Protein AF-A0A061S1N3-F1 (afdb_monomer_lite)

Foldseek 3Di:
DPPPDDPPPQPKDFCDPVNLVLLVCQLPPPPHDPVLNVVSVVCNPPRIDGPVNSCVSVVVCVVPPPPPPD

Organism: NCBI:txid582737

Structure (mmCIF, N/CA/C/O backbone):
data_AF-A0A061S1N3-F1
#
_entry.id   AF-A0A061S1N3-F1
#
loop_
_atom_site.group_PDB
_atom_site.id
_atom_site.type_symbol
_atom_site.label_atom_id
_atom_site.label_alt_id
_atom_site.label_comp_id
_atom_site.label_asym_id
_atom_site.label_entity_id
_atom_site.label_seq_id
_atom_site.pdbx_PDB_ins_code
_atom_site.Cartn_x
_atom_site.Cartn_y
_atom_site.Cartn_z
_atom_site.occupancy
_atom_site.B_iso_or_equiv
_atom_site.auth_seq_id
_atom_site.auth_comp_id
_atom_site.auth_asym_id
_atom_site.auth_atom_id
_atom_site.pdbx_PDB_model_num
ATOM 1 N N . MET A 1 1 ? 27.076 -11.663 -28.074 1.00 44.25 1 MET A N 1
ATOM 2 C CA . MET A 1 1 ? 25.716 -11.197 -27.729 1.00 44.25 1 MET A CA 1
ATOM 3 C C . MET A 1 1 ? 25.316 -11.866 -26.428 1.00 44.25 1 MET A C 1
ATOM 5 O O . MET A 1 1 ? 24.844 -12.993 -26.453 1.00 44.25 1 MET A O 1
ATOM 9 N N . SER A 1 2 ? 25.584 -11.218 -25.295 1.00 45.38 2 SER A N 1
ATOM 10 C CA . SER A 1 2 ? 25.078 -11.683 -24.004 1.00 45.38 2 SER A CA 1
ATOM 11 C C . SER A 1 2 ? 23.789 -10.933 -23.745 1.00 45.38 2 SER A C 1
ATOM 13 O O . SER A 1 2 ? 23.807 -9.756 -23.395 1.00 45.38 2 SER A O 1
ATOM 15 N N . THR A 1 3 ? 22.674 -11.610 -23.990 1.00 52.12 3 THR A N 1
ATOM 16 C CA . THR A 1 3 ? 21.326 -11.184 -23.617 1.00 52.12 3 THR A CA 1
ATOM 17 C C . THR A 1 3 ? 21.227 -11.234 -22.092 1.00 52.12 3 THR A C 1
ATOM 19 O O . THR A 1 3 ? 20.573 -12.105 -21.525 1.00 52.12 3 THR A O 1
ATOM 22 N N . ALA A 1 4 ? 21.968 -10.351 -21.413 1.00 52.09 4 ALA A N 1
ATOM 23 C CA . ALA A 1 4 ? 21.823 -10.119 -19.990 1.00 52.09 4 ALA A CA 1
ATOM 24 C C . ALA A 1 4 ? 20.376 -9.684 -19.783 1.00 52.09 4 ALA A C 1
ATOM 26 O O . ALA A 1 4 ? 19.914 -8.702 -20.367 1.00 52.09 4 ALA A O 1
ATOM 27 N N . GLY A 1 5 ? 19.662 -10.553 -19.078 1.00 45.09 5 GLY A N 1
ATOM 28 C CA . GLY A 1 5 ? 18.221 -10.625 -19.038 1.00 45.09 5 GLY A CA 1
ATOM 29 C C . GLY A 1 5 ? 17.562 -9.270 -18.860 1.00 45.09 5 GLY A C 1
ATOM 30 O O . GLY A 1 5 ? 18.009 -8.404 -18.117 1.00 45.09 5 GLY A O 1
ATOM 31 N N . LYS A 1 6 ? 16.446 -9.149 -19.557 1.00 44.38 6 LYS A N 1
ATOM 32 C CA . LYS A 1 6 ? 15.350 -8.213 -19.367 1.00 44.38 6 LYS A CA 1
ATOM 33 C C . LYS A 1 6 ? 14.979 -8.114 -17.871 1.00 44.38 6 LYS A C 1
ATOM 35 O O . LYS A 1 6 ? 13.967 -8.663 -17.456 1.00 44.38 6 LYS A O 1
ATOM 40 N N . TYR A 1 7 ? 15.758 -7.397 -17.058 1.00 50.28 7 TYR A N 1
ATOM 41 C CA . TYR A 1 7 ? 15.386 -6.955 -15.706 1.00 50.28 7 TYR A CA 1
ATOM 42 C C . TYR A 1 7 ? 14.376 -5.801 -15.804 1.00 50.28 7 TYR A C 1
ATOM 44 O O . TYR A 1 7 ? 14.501 -4.767 -15.164 1.00 50.28 7 TYR A O 1
ATOM 52 N N . ILE A 1 8 ? 13.340 -5.988 -16.622 1.00 52.06 8 ILE A N 1
ATOM 53 C CA . ILE A 1 8 ? 12.095 -5.222 -16.553 1.00 52.06 8 ILE A CA 1
ATOM 54 C C . ILE A 1 8 ? 11.104 -6.079 -15.749 1.00 52.06 8 ILE A C 1
ATOM 56 O O . ILE A 1 8 ? 9.972 -6.320 -16.148 1.00 52.06 8 ILE A O 1
ATOM 60 N N . GLY A 1 9 ? 11.586 -6.678 -14.660 1.00 48.09 9 GLY A N 1
ATOM 61 C CA . GLY A 1 9 ? 10.797 -7.495 -13.752 1.00 48.09 9 GLY A CA 1
ATOM 62 C C . GLY A 1 9 ? 10.483 -6.634 -12.550 1.00 48.09 9 GLY A C 1
ATOM 63 O O . GLY A 1 9 ? 11.382 -6.361 -11.764 1.00 48.09 9 GLY A O 1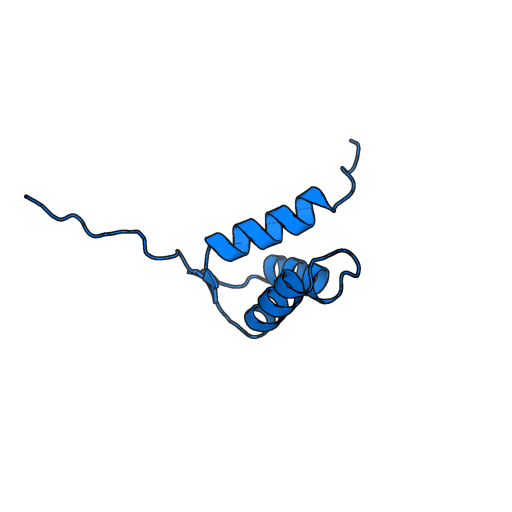
ATOM 64 N N . ALA A 1 10 ? 9.241 -6.165 -12.456 1.00 58.16 10 ALA A N 1
ATOM 65 C CA . ALA A 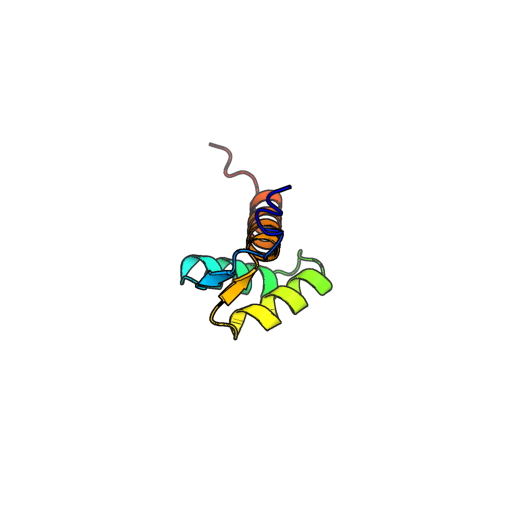1 10 ? 8.726 -5.378 -11.345 1.00 58.16 10 ALA A CA 1
ATOM 66 C C . ALA A 1 10 ? 9.257 -5.910 -10.005 1.00 58.16 10 ALA A C 1
ATOM 68 O O . ALA A 1 10 ? 8.812 -6.958 -9.536 1.00 58.16 10 ALA A O 1
ATOM 69 N N . TYR A 1 11 ? 10.226 -5.209 -9.408 1.00 71.56 11 TYR A N 1
ATOM 70 C CA . TYR A 1 11 ? 10.729 -5.542 -8.080 1.00 71.56 11 TYR A CA 1
ATOM 71 C C . TYR A 1 11 ? 9.529 -5.554 -7.140 1.00 71.56 11 TYR A C 1
ATOM 73 O O . TYR A 1 11 ? 8.878 -4.533 -6.971 1.00 71.56 11 TYR A O 1
ATOM 81 N N . ARG A 1 12 ? 9.154 -6.715 -6.604 1.00 76.62 12 ARG A N 1
ATOM 82 C CA . ARG A 1 12 ? 8.034 -6.809 -5.667 1.00 76.62 12 ARG A CA 1
ATOM 83 C C . ARG A 1 12 ? 8.578 -6.629 -4.260 1.00 76.62 12 ARG A C 1
ATOM 85 O O . ARG A 1 12 ? 9.411 -7.422 -3.829 1.00 76.62 12 ARG A O 1
ATOM 92 N N . ILE A 1 13 ? 8.125 -5.588 -3.577 1.00 82.31 13 ILE A N 1
ATOM 93 C CA . ILE A 1 13 ? 8.521 -5.280 -2.204 1.00 82.31 13 ILE A CA 1
ATOM 94 C C . ILE A 1 13 ? 7.533 -5.979 -1.265 1.00 82.31 13 ILE A C 1
ATOM 96 O O . ILE A 1 13 ? 6.334 -5.979 -1.569 1.00 82.31 13 ILE A O 1
ATOM 100 N N . PRO A 1 14 ? 7.992 -6.597 -0.162 1.00 83.31 14 PRO A N 1
ATOM 101 C CA . PRO A 1 14 ? 7.088 -7.041 0.890 1.00 83.31 14 PRO A CA 1
ATOM 102 C C . PRO A 1 14 ? 6.286 -5.862 1.438 1.00 83.31 14 PRO A C 1
ATOM 104 O O . PRO A 1 14 ? 6.811 -4.757 1.596 1.00 83.31 14 PRO A O 1
ATOM 107 N N . VAL A 1 15 ? 5.018 -6.109 1.738 1.00 84.25 15 VAL A N 1
ATOM 108 C CA . VAL A 1 15 ? 4.154 -5.105 2.349 1.00 84.25 15 VAL A CA 1
ATOM 109 C C . VAL A 1 15 ? 4.498 -4.983 3.830 1.00 84.25 15 VAL A C 1
ATOM 111 O O . VAL A 1 15 ? 4.096 -5.802 4.653 1.00 84.25 15 VAL A O 1
ATOM 114 N N . THR A 1 16 ? 5.290 -3.963 4.159 1.00 86.31 16 THR A N 1
ATOM 115 C CA . THR A 1 16 ? 5.605 -3.585 5.541 1.00 86.31 16 THR A CA 1
ATOM 116 C C . THR A 1 16 ? 4.421 -2.864 6.188 1.00 86.31 16 THR A C 1
ATOM 118 O O . THR A 1 16 ? 3.541 -2.355 5.495 1.00 86.31 16 THR A O 1
ATOM 121 N N . GLU A 1 17 ? 4.404 -2.773 7.519 1.00 86.00 17 GLU A N 1
ATOM 122 C CA . GLU A 1 17 ? 3.343 -2.069 8.263 1.00 86.00 17 GLU A CA 1
ATOM 123 C C . GLU A 1 17 ? 3.218 -0.586 7.852 1.00 86.00 17 GLU A C 1
ATOM 125 O O . GLU A 1 17 ? 2.112 -0.059 7.718 1.00 86.00 17 GLU A O 1
ATOM 130 N N . GLU A 1 18 ? 4.341 0.074 7.550 1.00 83.69 18 GLU A N 1
ATOM 131 C CA . GLU A 1 18 ? 4.352 1.441 7.005 1.00 83.69 18 GLU A CA 1
ATOM 132 C C . GLU A 1 18 ? 3.639 1.516 5.649 1.00 83.69 18 GLU A C 1
ATOM 134 O O . GLU A 1 18 ? 2.829 2.412 5.411 1.00 83.69 18 GLU A O 1
ATOM 139 N N . LEU A 1 19 ? 3.882 0.542 4.767 1.00 84.50 19 LEU A N 1
ATOM 140 C CA . LEU A 1 19 ? 3.230 0.492 3.464 1.00 84.50 19 LEU A CA 1
ATOM 141 C C . LEU A 1 19 ? 1.738 0.158 3.589 1.00 84.50 19 LEU A C 1
ATOM 143 O O . LEU A 1 19 ? 0.935 0.744 2.868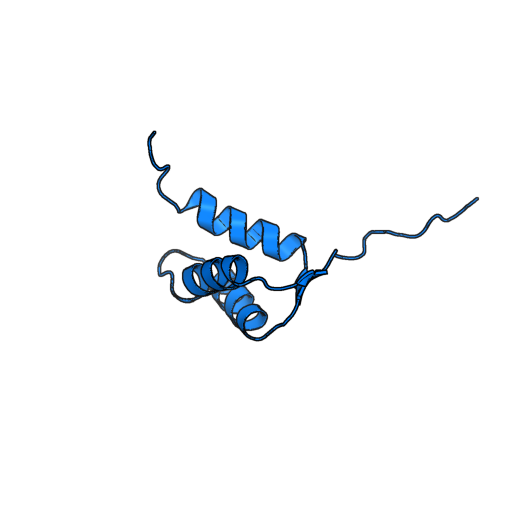 1.00 84.50 19 LEU A O 1
ATOM 147 N N . LYS A 1 20 ? 1.337 -0.705 4.536 1.00 86.75 20 LYS A N 1
ATOM 148 C CA . LYS A 1 20 ? -0.088 -0.934 4.843 1.00 86.75 20 LYS A CA 1
ATOM 149 C C . LYS A 1 20 ? -0.778 0.346 5.281 1.00 86.75 20 LYS A C 1
ATOM 151 O O . LYS A 1 20 ? -1.892 0.604 4.845 1.00 86.75 20 LYS A O 1
ATOM 156 N N . THR A 1 21 ? -0.106 1.159 6.091 1.00 86.50 21 THR A N 1
ATOM 157 C CA . THR A 1 21 ? -0.644 2.447 6.548 1.00 86.50 21 THR A CA 1
ATOM 158 C C . THR A 1 21 ? -0.885 3.383 5.363 1.00 86.50 21 THR A C 1
ATOM 160 O O . THR A 1 21 ? -1.972 3.937 5.233 1.00 86.50 21 THR A O 1
ATOM 163 N N . VAL A 1 22 ? 0.078 3.480 4.438 1.00 85.00 22 VAL A N 1
ATOM 164 C CA . VAL A 1 22 ? -0.059 4.245 3.183 1.00 85.00 22 VAL A CA 1
ATOM 165 C C . VAL A 1 22 ? -1.232 3.733 2.340 1.00 85.00 22 VAL A C 1
ATOM 167 O O . VAL A 1 22 ? -2.040 4.522 1.859 1.00 85.00 22 VAL A O 1
ATOM 170 N N . LEU A 1 23 ? -1.363 2.416 2.170 1.00 87.94 23 LEU A N 1
ATOM 171 C CA . LEU A 1 23 ? -2.452 1.819 1.391 1.00 87.94 23 LEU A CA 1
ATOM 172 C C . LEU A 1 23 ? -3.820 2.036 2.046 1.00 87.94 23 LEU A C 1
ATOM 174 O O . LEU A 1 23 ? -4.781 2.331 1.342 1.00 87.94 23 LEU A O 1
ATOM 178 N N . GLN A 1 24 ? -3.915 1.933 3.375 1.00 88.38 24 GLN A N 1
ATOM 179 C CA . GLN A 1 24 ? -5.145 2.222 4.115 1.00 88.38 24 GLN A CA 1
ATOM 180 C C . GLN A 1 24 ? -5.523 3.699 4.026 1.00 88.38 24 GLN A C 1
ATOM 182 O O . GLN A 1 24 ? -6.698 4.013 3.842 1.00 88.38 24 GLN A O 1
ATOM 187 N N . GLU A 1 25 ? -4.549 4.605 4.112 1.00 86.31 25 GLU A N 1
ATOM 188 C CA . GLU A 1 25 ? -4.788 6.038 3.953 1.00 86.31 25 GLU A CA 1
ATOM 189 C C . GLU A 1 25 ? -5.318 6.354 2.552 1.00 86.31 25 GLU A C 1
ATOM 191 O O . GLU A 1 25 ? -6.262 7.132 2.407 1.00 86.31 25 GLU A O 1
ATOM 196 N N . ILE A 1 26 ? -4.768 5.702 1.525 1.00 86.75 26 ILE A N 1
ATOM 197 C CA . ILE A 1 26 ? -5.266 5.825 0.156 1.00 86.75 26 ILE A CA 1
ATOM 198 C C . ILE A 1 26 ? -6.679 5.258 0.047 1.00 86.75 26 ILE A C 1
ATOM 200 O O . ILE A 1 26 ? -7.585 5.972 -0.377 1.00 86.75 26 ILE A O 1
ATOM 204 N N . HIS A 1 27 ? -6.883 4.014 0.477 1.00 85.50 27 HIS A N 1
ATOM 205 C CA . HIS A 1 27 ? -8.167 3.319 0.426 1.00 85.50 27 HIS A CA 1
ATOM 206 C C . HIS A 1 27 ? -9.286 4.102 1.133 1.00 85.50 27 HIS A C 1
ATOM 208 O O . HIS A 1 27 ? -10.371 4.281 0.582 1.00 85.50 27 HIS A O 1
ATOM 214 N N . SER A 1 28 ? -9.007 4.633 2.326 1.00 84.06 28 SER A N 1
ATOM 215 C CA . SER A 1 28 ? -9.955 5.431 3.107 1.00 84.06 28 SER A CA 1
ATOM 216 C C . SER A 1 28 ? -10.034 6.896 2.660 1.00 84.06 28 SER A C 1
ATOM 218 O O . SER A 1 28 ? -10.959 7.614 3.054 1.00 84.06 28 SER A O 1
ATOM 220 N N . GLY A 1 29 ? -9.060 7.391 1.897 1.00 78.94 29 GLY A N 1
ATOM 221 C CA . GLY A 1 29 ? -8.938 8.811 1.614 1.00 78.94 29 GLY A CA 1
ATOM 222 C C . GLY A 1 29 ? -9.970 9.286 0.594 1.00 78.94 29 GLY A C 1
ATOM 223 O O . GLY A 1 29 ? -10.075 8.797 -0.530 1.00 78.94 29 GLY A O 1
ATOM 224 N N . LYS A 1 30 ? -10.740 10.311 0.967 1.00 61.06 30 LYS A N 1
ATOM 225 C CA . LYS A 1 30 ? -11.797 10.891 0.119 1.00 61.06 30 LYS A CA 1
ATOM 226 C C . LYS A 1 30 ? -11.256 11.617 -1.127 1.00 61.06 30 LYS A C 1
ATOM 228 O O . LYS A 1 30 ? -12.015 11.850 -2.060 1.00 61.06 30 LYS A O 1
ATOM 233 N N . TYR A 1 31 ? -9.968 11.966 -1.134 1.00 65.50 31 TYR A N 1
ATOM 234 C CA . TYR A 1 31 ? -9.320 12.804 -2.154 1.00 65.50 31 TYR A CA 1
ATOM 235 C C . TYR A 1 31 ? -8.455 12.030 -3.158 1.00 65.50 31 TYR A C 1
ATOM 237 O O . TYR A 1 31 ? -7.809 12.656 -4.004 1.00 65.50 31 TYR A O 1
ATOM 245 N N . TYR A 1 32 ? -8.419 10.700 -3.049 1.00 73.62 32 TYR A N 1
ATOM 246 C CA . TYR A 1 32 ? -7.724 9.834 -3.995 1.00 73.62 32 TYR A CA 1
ATOM 247 C C . TYR A 1 32 ? -8.664 9.384 -5.108 1.00 73.62 32 TYR A C 1
ATOM 249 O O . TYR A 1 32 ? -9.875 9.262 -4.910 1.00 73.62 32 TYR A O 1
ATOM 257 N N . ASP A 1 33 ? -8.077 9.162 -6.281 1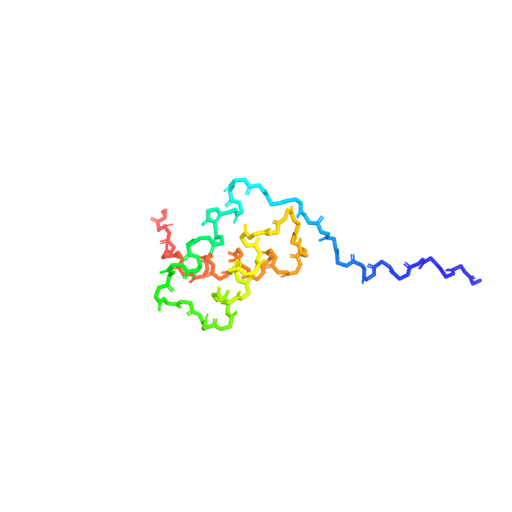.00 83.00 33 ASP A N 1
ATOM 258 C CA . ASP A 1 33 ? -8.790 8.673 -7.453 1.00 83.00 33 ASP A CA 1
ATOM 259 C C . ASP A 1 33 ? -9.405 7.294 -7.180 1.00 83.00 33 ASP A C 1
ATOM 261 O O . ASP A 1 33 ? -8.844 6.510 -6.409 1.00 83.00 33 ASP A O 1
ATOM 265 N N . GLN A 1 34 ? -10.557 6.997 -7.783 1.00 83.00 34 GLN A N 1
ATOM 266 C CA . GLN A 1 34 ? -11.268 5.746 -7.513 1.00 83.00 34 GLN A CA 1
ATOM 267 C C . GLN A 1 34 ? -10.404 4.541 -7.897 1.00 83.00 34 GLN A C 1
ATOM 269 O O . GLN A 1 34 ? -10.296 3.612 -7.100 1.00 83.00 34 GLN A O 1
ATOM 274 N N . ASP A 1 35 ? -9.722 4.607 -9.043 1.00 86.19 35 ASP A N 1
ATOM 275 C CA . ASP A 1 35 ? -8.774 3.583 -9.489 1.00 86.19 35 ASP A CA 1
ATOM 276 C C . ASP A 1 35 ? -7.628 3.387 -8.489 1.00 86.19 35 ASP A C 1
ATOM 278 O O . ASP A 1 35 ? -7.242 2.262 -8.180 1.00 86.19 35 ASP A O 1
ATOM 282 N N . LEU A 1 36 ? -7.114 4.477 -7.908 1.00 85.38 36 LEU A N 1
ATOM 283 C CA . LEU A 1 36 ? -6.019 4.408 -6.940 1.00 85.38 36 LEU A CA 1
ATOM 284 C C . LEU A 1 36 ? -6.455 3.723 -5.634 1.00 85.38 36 LEU A C 1
ATOM 286 O O . LEU A 1 36 ? -5.665 3.010 -5.016 1.00 85.38 36 LEU A O 1
ATOM 290 N N . ARG A 1 37 ? -7.707 3.940 -5.214 1.00 87.62 37 ARG A N 1
ATOM 291 C CA . ARG A 1 37 ? -8.297 3.304 -4.025 1.00 87.62 37 ARG A CA 1
ATOM 292 C C . ARG A 1 37 ? -8.585 1.827 -4.233 1.00 87.62 37 ARG A C 1
ATOM 294 O O . ARG A 1 37 ? -8.380 1.047 -3.304 1.00 87.62 37 ARG A O 1
ATOM 301 N N . ASP A 1 38 ? -9.042 1.463 -5.426 1.00 87.38 38 ASP A N 1
ATOM 302 C CA . ASP A 1 38 ? -9.299 0.075 -5.806 1.00 87.38 38 ASP A CA 1
ATOM 303 C C . ASP A 1 38 ? -7.979 -0.706 -5.890 1.00 87.38 38 ASP A C 1
ATOM 305 O O . ASP A 1 38 ? -7.820 -1.735 -5.231 1.00 87.38 38 ASP A O 1
ATOM 309 N N . GLU A 1 39 ? -6.964 -0.132 -6.554 1.00 87.19 39 GLU A N 1
ATOM 310 C CA . GLU A 1 39 ? -5.603 -0.680 -6.567 1.00 87.19 39 GLU A CA 1
ATOM 311 C C . GLU A 1 39 ? -5.044 -0.823 -5.140 1.00 87.19 39 GLU A C 1
ATOM 313 O O . GLU A 1 39 ? -4.505 -1.874 -4.795 1.00 87.19 39 GLU A O 1
ATOM 318 N N . ALA A 1 40 ? -5.185 0.193 -4.280 1.00 87.56 40 ALA A N 1
ATOM 319 C CA . ALA A 1 40 ? -4.721 0.106 -2.895 1.00 87.56 40 ALA A CA 1
ATOM 320 C C . ALA A 1 40 ? -5.444 -0.999 -2.105 1.00 87.56 40 ALA A C 1
ATOM 322 O O . ALA A 1 40 ? -4.798 -1.713 -1.339 1.00 87.56 40 ALA A O 1
ATOM 323 N N . SER A 1 41 ? -6.751 -1.183 -2.327 1.00 88.62 41 SER A N 1
ATOM 324 C CA . SER A 1 41 ? -7.541 -2.252 -1.705 1.00 88.62 41 SER A CA 1
ATOM 325 C C . SER A 1 41 ? -7.036 -3.636 -2.100 1.00 88.62 41 SER A C 1
ATOM 327 O O . SER A 1 41 ? -6.828 -4.481 -1.234 1.00 88.62 41 SER A O 1
ATOM 329 N N . LEU A 1 42 ? -6.769 -3.849 -3.392 1.00 87.81 42 LEU A N 1
ATOM 330 C CA . LEU A 1 42 ? -6.233 -5.111 -3.913 1.00 87.81 42 LEU A CA 1
ATOM 331 C C . LEU A 1 42 ? -4.888 -5.475 -3.277 1.00 87.81 42 LEU A C 1
ATOM 333 O O . LEU A 1 42 ? -4.559 -6.647 -3.101 1.00 87.81 42 LEU A O 1
ATOM 337 N N . PHE A 1 43 ? -4.094 -4.462 -2.939 1.00 86.06 43 PHE A N 1
ATOM 338 C CA . PHE A 1 43 ? -2.775 -4.655 -2.366 1.00 86.06 43 PHE A CA 1
ATOM 339 C C . PHE A 1 43 ? -2.741 -4.678 -0.833 1.00 86.06 43 PHE A C 1
ATOM 341 O O . PHE A 1 43 ? -1.739 -5.132 -0.283 1.00 86.06 43 PHE A O 1
ATOM 348 N N . LEU A 1 44 ? -3.808 -4.262 -0.141 1.00 83.56 44 LEU A N 1
ATOM 349 C CA . LEU A 1 44 ? -3.934 -4.419 1.315 1.00 83.56 44 LEU A CA 1
ATOM 350 C C . LEU A 1 44 ? -3.984 -5.889 1.736 1.00 83.56 44 LEU A C 1
ATOM 352 O O . LEU A 1 44 ? -3.462 -6.245 2.790 1.00 83.56 44 LEU A O 1
ATOM 356 N N . GLU A 1 45 ? -4.581 -6.735 0.900 1.00 82.94 45 GLU A N 1
ATOM 357 C CA . GLU A 1 45 ? -4.677 -8.181 1.120 1.00 82.94 45 GLU A CA 1
ATOM 358 C C . GLU A 1 45 ? -3.477 -8.952 0.541 1.00 82.94 45 GLU A C 1
ATOM 360 O O . GLU A 1 45 ? -3.390 -10.171 0.679 1.00 82.94 45 GLU A O 1
ATOM 365 N N . SER A 1 46 ? -2.535 -8.259 -0.107 1.00 83.88 46 SER A N 1
ATOM 366 C CA . SER A 1 46 ? -1.368 -8.871 -0.745 1.00 83.88 46 SER A CA 1
ATOM 367 C C . SER A 1 46 ? -0.125 -8.757 0.134 1.00 83.88 46 SER A C 1
ATOM 369 O O . SER A 1 46 ? 0.216 -7.684 0.620 1.00 83.88 46 SER A O 1
ATOM 371 N N . ASP A 1 47 ? 0.651 -9.835 0.246 1.00 81.44 47 ASP A N 1
ATOM 372 C CA . ASP A 1 47 ? 1.955 -9.811 0.925 1.00 81.44 47 ASP A CA 1
ATOM 373 C C . ASP A 1 47 ? 3.030 -9.025 0.158 1.00 81.44 47 ASP A C 1
ATOM 375 O O . ASP A 1 47 ? 4.084 -8.691 0.709 1.00 81.44 47 ASP A O 1
ATOM 379 N N . LYS A 1 48 ? 2.822 -8.777 -1.144 1.00 83.94 48 LYS A N 1
ATOM 380 C CA . LYS A 1 48 ? 3.827 -8.166 -2.025 1.00 83.94 48 LYS A CA 1
ATOM 381 C C . LYS A 1 48 ? 3.212 -7.201 -3.031 1.00 83.94 48 LYS A C 1
ATOM 383 O O . LYS A 1 48 ? 2.211 -7.515 -3.673 1.00 83.94 48 LYS A O 1
ATOM 388 N N . ILE A 1 49 ? 3.890 -6.075 -3.253 1.00 86.44 49 ILE A N 1
ATOM 389 C CA . ILE A 1 49 ? 3.459 -5.022 -4.184 1.00 86.44 49 ILE A CA 1
ATOM 390 C C . ILE A 1 49 ? 4.573 -4.718 -5.182 1.00 86.44 49 ILE A C 1
ATOM 392 O O . ILE A 1 49 ? 5.739 -4.629 -4.791 1.00 86.44 49 ILE A O 1
ATOM 396 N N . PRO A 1 50 ? 4.261 -4.553 -6.478 1.00 87.38 50 PRO A N 1
ATOM 397 C CA . PRO A 1 50 ? 5.247 -4.102 -7.449 1.00 87.38 50 PRO A CA 1
ATOM 398 C C . PRO A 1 50 ? 5.767 -2.700 -7.097 1.00 87.38 50 PRO A C 1
ATOM 400 O O . PRO A 1 50 ? 4.995 -1.789 -6.818 1.00 87.38 50 PRO A O 1
ATOM 403 N N . TYR A 1 51 ? 7.082 -2.504 -7.171 1.00 83.44 51 TYR A N 1
ATOM 404 C CA . TYR A 1 51 ? 7.782 -1.261 -6.828 1.00 83.44 51 TYR A CA 1
ATOM 405 C C . TYR A 1 51 ? 7.195 -0.041 -7.546 1.00 83.44 51 TYR A C 1
ATOM 407 O O . TYR A 1 51 ? 7.098 1.039 -6.974 1.00 83.44 51 TYR A O 1
ATOM 415 N N . THR A 1 52 ? 6.726 -0.223 -8.781 1.00 83.25 52 THR A N 1
ATOM 416 C CA . THR A 1 52 ? 6.029 0.812 -9.551 1.00 83.25 52 THR A CA 1
ATOM 417 C C . THR A 1 52 ? 4.718 1.260 -8.901 1.00 83.25 52 THR A C 1
ATOM 419 O O . THR A 1 52 ? 4.430 2.454 -8.894 1.00 83.25 52 THR A O 1
ATOM 422 N N . ALA A 1 53 ? 3.938 0.339 -8.329 1.00 84.19 53 ALA A N 1
ATOM 423 C CA . ALA A 1 53 ? 2.729 0.670 -7.579 1.00 84.19 53 ALA A CA 1
ATOM 424 C C . ALA A 1 53 ? 3.075 1.316 -6.232 1.00 84.19 53 ALA A C 1
ATOM 426 O O . ALA A 1 53 ? 2.487 2.336 -5.895 1.00 84.19 53 ALA A O 1
ATOM 427 N N . VAL A 1 54 ? 4.097 0.814 -5.523 1.00 84.81 54 VAL A N 1
ATOM 428 C CA . VAL A 1 54 ? 4.597 1.448 -4.286 1.00 84.81 54 VAL A CA 1
ATOM 429 C C . VAL A 1 54 ? 4.961 2.910 -4.526 1.00 84.81 54 VAL A C 1
ATOM 431 O O . VAL A 1 54 ? 4.490 3.780 -3.802 1.00 84.81 54 VAL A O 1
ATOM 434 N N . LEU A 1 55 ? 5.732 3.202 -5.577 1.00 84.12 55 LEU A N 1
ATOM 435 C CA . LEU A 1 55 ? 6.062 4.578 -5.941 1.00 84.12 55 LEU A CA 1
ATOM 436 C C . LEU A 1 55 ? 4.808 5.414 -6.203 1.00 84.12 55 LEU A C 1
ATOM 438 O O . LEU A 1 55 ? 4.700 6.504 -5.659 1.00 84.12 55 LEU A O 1
ATOM 442 N N . ARG A 1 56 ? 3.843 4.904 -6.979 1.00 85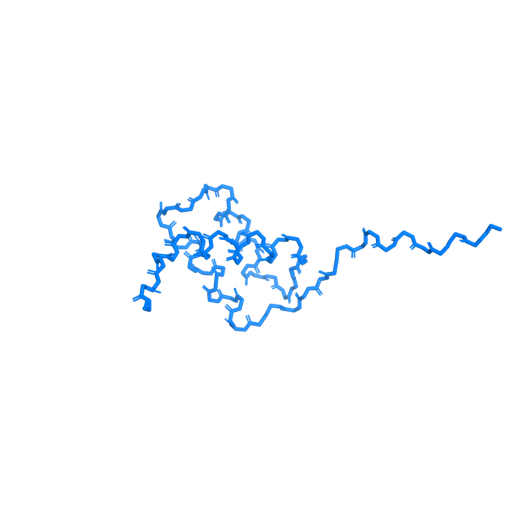.12 56 ARG A N 1
ATOM 443 C CA . ARG A 1 56 ? 2.581 5.613 -7.256 1.00 85.12 56 ARG A CA 1
ATOM 444 C C . ARG A 1 56 ? 1.806 5.923 -5.973 1.00 85.12 56 ARG A C 1
ATOM 446 O O . ARG A 1 56 ? 1.356 7.054 -5.817 1.00 85.12 56 ARG A O 1
ATOM 453 N N . PHE A 1 57 ? 1.695 4.967 -5.052 1.00 86.19 57 PHE A N 1
ATOM 454 C CA . PHE A 1 57 ? 1.013 5.150 -3.769 1.00 86.19 57 PHE A CA 1
ATOM 455 C C . PHE A 1 57 ? 1.738 6.151 -2.867 1.00 86.19 57 PHE A C 1
ATOM 457 O O . PHE A 1 57 ? 1.133 7.117 -2.404 1.00 86.19 57 PHE A O 1
ATOM 464 N N . CYS A 1 58 ? 3.049 5.992 -2.682 1.00 83.75 58 CYS A N 1
ATOM 465 C CA . CYS A 1 58 ? 3.854 6.924 -1.894 1.00 83.75 58 CYS A CA 1
ATOM 466 C C . CYS A 1 58 ? 3.838 8.339 -2.489 1.00 83.75 58 CYS A C 1
ATOM 468 O O . CYS A 1 58 ? 3.770 9.318 -1.751 1.00 83.75 58 CYS A O 1
ATOM 470 N N . THR A 1 59 ? 3.869 8.467 -3.817 1.00 83.94 59 THR A N 1
ATOM 471 C CA . THR A 1 59 ? 3.723 9.747 -4.516 1.00 83.94 59 THR A CA 1
ATOM 472 C C . THR A 1 59 ? 2.335 10.336 -4.288 1.00 83.94 59 THR A C 1
ATOM 474 O O . THR A 1 59 ? 2.238 11.508 -3.942 1.00 83.94 59 THR A O 1
ATOM 477 N N . ALA A 1 60 ? 1.265 9.552 -4.420 1.00 82.62 60 ALA A N 1
ATOM 478 C CA . ALA A 1 60 ? -0.093 10.037 -4.194 1.00 82.62 60 ALA A CA 1
ATOM 479 C C . ALA A 1 60 ? -0.271 10.591 -2.774 1.00 82.62 60 ALA A C 1
ATOM 481 O O . ALA A 1 60 ? -0.775 11.705 -2.623 1.00 82.62 60 ALA A O 1
ATOM 482 N N . VAL A 1 61 ? 0.219 9.869 -1.761 1.00 80.94 61 VAL A N 1
ATOM 483 C CA . VAL A 1 61 ? 0.233 10.346 -0.372 1.00 80.94 61 VAL A CA 1
ATOM 484 C C . VAL A 1 61 ? 1.106 11.588 -0.228 1.00 80.94 61 VAL A C 1
ATOM 486 O O . VAL A 1 61 ? 0.657 12.581 0.324 1.00 80.94 61 VAL A O 1
ATOM 489 N N . ARG A 1 62 ? 2.323 11.616 -0.781 1.00 74.75 62 ARG A N 1
ATOM 490 C CA . ARG A 1 62 ? 3.246 12.758 -0.635 1.00 74.75 62 ARG A CA 1
ATOM 491 C C . ARG A 1 62 ? 2.766 14.048 -1.307 1.00 74.75 62 ARG A C 1
ATOM 493 O O . ARG A 1 62 ? 3.052 15.125 -0.802 1.00 74.75 62 ARG A O 1
ATOM 500 N N . TYR A 1 63 ? 2.070 13.959 -2.439 1.00 68.06 63 TYR A N 1
ATOM 501 C CA . TYR A 1 63 ? 1.501 15.128 -3.123 1.00 68.06 63 TYR A CA 1
ATOM 502 C C . TYR A 1 63 ? 0.212 15.636 -2.458 1.00 68.06 63 TYR A C 1
ATOM 504 O O . TYR A 1 63 ? -0.230 16.747 -2.753 1.00 68.06 63 TYR A O 1
ATOM 512 N N . ARG A 1 64 ? -0.408 14.832 -1.584 1.00 65.88 64 ARG A N 1
ATOM 513 C CA . ARG A 1 64 ? -1.638 15.182 -0.859 1.00 65.88 64 ARG A CA 1
ATOM 514 C C . ARG A 1 64 ? -1.448 15.407 0.629 1.00 65.88 64 ARG A C 1
ATOM 516 O O . ARG A 1 64 ? -2.284 16.096 1.208 1.00 65.88 64 ARG A O 1
ATOM 523 N N . ALA A 1 65 ? -0.367 14.909 1.222 1.00 52.22 65 ALA A N 1
ATOM 524 C CA . ALA A 1 65 ? 0.144 15.423 2.472 1.00 52.22 65 ALA A CA 1
ATOM 525 C C . ALA A 1 65 ? 0.345 16.920 2.218 1.00 52.22 65 ALA A C 1
ATOM 527 O O . ALA A 1 65 ? 1.179 17.269 1.373 1.00 52.22 65 ALA A O 1
ATOM 528 N N . PRO A 1 66 ? -0.449 17.817 2.841 1.00 44.38 66 PRO A N 1
ATOM 529 C CA . PRO A 1 66 ? -0.081 19.217 2.828 1.00 44.38 66 PRO A CA 1
ATOM 530 C C . PRO A 1 66 ? 1.363 19.218 3.294 1.00 44.38 66 PRO A C 1
ATOM 532 O O . PRO A 1 66 ? 1.669 18.577 4.301 1.00 44.38 66 PRO A O 1
ATOM 535 N N . VAL A 1 67 ? 2.245 19.806 2.487 1.00 45.38 67 VAL A N 1
ATOM 536 C CA . VAL A 1 67 ? 3.635 20.049 2.853 1.00 45.38 67 VAL A CA 1
ATOM 537 C C . VAL A 1 67 ? 3.599 20.427 4.326 1.00 45.38 67 VAL A C 1
ATOM 539 O O . VAL A 1 67 ? 3.018 21.459 4.666 1.00 45.38 67 VAL A O 1
ATOM 542 N N . PHE A 1 68 ? 4.085 19.543 5.207 1.00 43.31 68 PHE A N 1
ATOM 543 C CA . PHE A 1 68 ? 4.387 19.949 6.566 1.00 43.31 68 PHE A CA 1
ATOM 544 C C . PHE A 1 68 ? 5.428 21.030 6.346 1.00 43.31 68 PHE A C 1
ATOM 546 O O . PHE A 1 68 ? 6.555 20.758 5.933 1.00 43.31 68 PHE A O 1
ATOM 553 N N . ASN A 1 69 ? 4.937 22.260 6.417 1.00 33.94 69 ASN A N 1
ATOM 554 C CA . ASN A 1 69 ? 5.667 23.477 6.190 1.00 33.94 69 A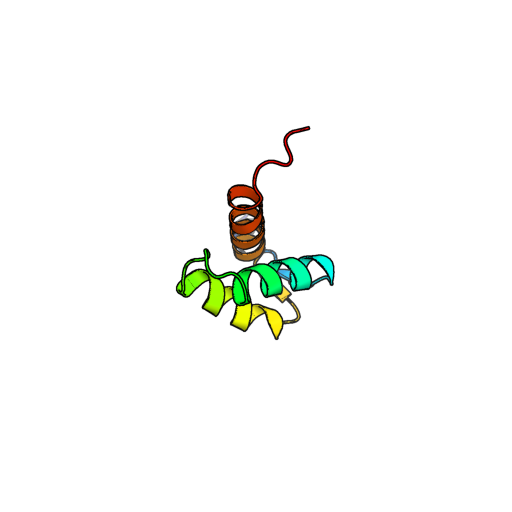SN A CA 1
ATOM 555 C C . ASN A 1 69 ? 6.601 23.588 7.390 1.00 33.94 69 ASN A C 1
ATOM 557 O O . ASN A 1 69 ? 6.197 24.086 8.441 1.00 33.94 69 ASN A O 1
ATOM 561 N N . ILE A 1 70 ? 7.770 22.960 7.252 1.00 38.78 70 ILE A N 1
ATOM 562 C CA . ILE A 1 70 ? 8.919 23.133 8.140 1.00 38.78 70 ILE A CA 1
ATOM 563 C C . ILE A 1 70 ? 9.389 24.579 8.040 1.00 38.78 70 ILE A C 1
ATOM 565 O O . ILE A 1 70 ? 9.426 25.094 6.897 1.00 38.78 70 ILE A O 1
#

pLDDT: mean 74.5, std 16.2, range [33.94, 88.62]

Sequence (70 aa):
MSTAGKYIGAYRIPVTEELKTVLQEIHSGKYYDQDLRDEASLFLESDKIPYTAVLRFCTAVRYRAPVFNI

Secondary structure (DSSP, 8-state):
-----------EEE--HHHHHHHHHHHH-TTS-HHHHHHHHHHHT-SEEEHHHHHHHHHHHHHHS-----

Radius of gyration: 14.64 Å; chains: 1; bounding box: 38×35×36 Å